Protein AF-A0A7J3DPR0-F1 (afdb_monomer)

Foldseek 3Di:
DDDPCRVVVPPPDPPDPVVCLDDPVLLVVLQVVVVVVDDLVNSCVVSVHDSLVSCVSHPPVSVVVVVVVCVVVVVPPPVVVVVVVVVVVVVVVCVVVVPDDPDD

Structure (mmCIF, N/CA/C/O backbone):
data_AF-A0A7J3DPR0-F1
#
_entry.id   AF-A0A7J3DPR0-F1
#
loop_
_atom_site.group_PDB
_atom_site.id
_atom_site.type_symbol
_atom_site.label_atom_id
_atom_site.label_alt_id
_atom_site.label_comp_id
_atom_site.label_asym_id
_atom_site.label_entity_id
_atom_site.label_seq_id
_atom_site.pdbx_PDB_ins_code
_atom_site.Cartn_x
_atom_site.Cartn_y
_atom_site.Cartn_z
_atom_site.occupancy
_atom_site.B_iso_or_equiv
_atom_site.auth_seq_id
_atom_site.auth_comp_id
_atom_site.auth_asym_id
_atom_site.auth_atom_id
_atom_site.pdbx_PDB_model_num
ATOM 1 N N . MET A 1 1 ? 6.228 7.049 -25.932 1.00 49.44 1 MET A N 1
ATOM 2 C CA . MET A 1 1 ? 5.394 6.285 -26.879 1.00 49.44 1 MET A CA 1
ATOM 3 C C . MET A 1 1 ? 4.207 5.753 -26.086 1.00 49.44 1 MET A C 1
ATOM 5 O O . MET A 1 1 ? 4.449 4.939 -25.197 1.00 49.44 1 MET A O 1
ATOM 9 N N . PRO A 1 2 ? 3.003 6.323 -26.269 1.00 34.31 2 PRO A N 1
ATOM 10 C CA . PRO A 1 2 ? 1.838 6.002 -25.444 1.00 34.31 2 PRO A CA 1
ATOM 11 C C . PRO A 1 2 ? 1.413 4.543 -25.650 1.00 34.31 2 PRO A C 1
ATOM 13 O O . PRO A 1 2 ? 1.589 3.985 -26.734 1.00 34.31 2 PRO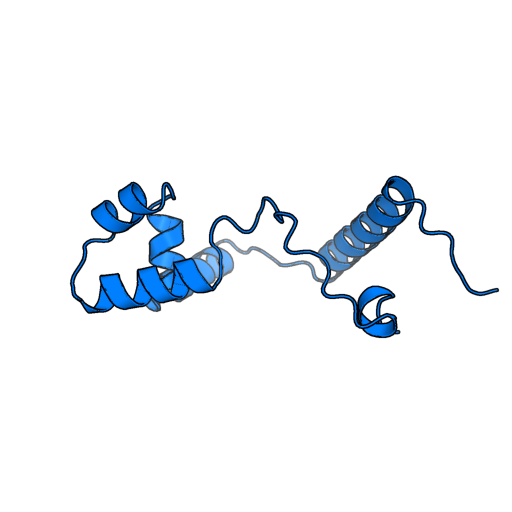 A O 1
ATOM 16 N N . TYR A 1 3 ? 0.917 3.897 -24.598 1.00 42.44 3 TYR A N 1
ATOM 17 C CA . TYR A 1 3 ? 0.508 2.492 -24.648 1.00 42.44 3 TYR A CA 1
ATOM 18 C C . TYR A 1 3 ? -0.774 2.314 -25.472 1.00 42.44 3 TYR A C 1
ATOM 20 O O . TYR A 1 3 ? -1.595 3.219 -25.547 1.00 42.44 3 TYR A O 1
ATOM 28 N N . TRP A 1 4 ? -1.005 1.133 -26.053 1.00 43.84 4 TRP A N 1
ATOM 29 C CA . TRP A 1 4 ? -2.178 0.885 -26.910 1.00 43.84 4 TRP A CA 1
ATOM 30 C C . TRP A 1 4 ? -3.522 1.147 -26.204 1.00 43.84 4 TRP A C 1
ATOM 32 O O . TRP A 1 4 ? -4.464 1.589 -26.848 1.00 43.84 4 TRP A O 1
ATOM 42 N N . PHE A 1 5 ? -3.601 0.963 -24.879 1.00 43.84 5 PHE A N 1
ATOM 43 C CA . PHE A 1 5 ? -4.779 1.325 -24.083 1.00 43.84 5 PHE A CA 1
ATOM 44 C C . PHE A 1 5 ? -4.905 2.838 -23.836 1.00 43.84 5 PHE A C 1
ATOM 46 O O . PHE A 1 5 ? -6.017 3.345 -23.712 1.00 43.84 5 PHE A O 1
ATOM 53 N N . GLU A 1 6 ? -3.782 3.566 -23.806 1.00 42.22 6 GLU A N 1
ATOM 54 C CA . GLU A 1 6 ? -3.753 5.036 -23.783 1.00 42.22 6 GLU A CA 1
ATOM 55 C C . GLU A 1 6 ? -4.163 5.599 -25.154 1.00 42.22 6 GLU A C 1
ATOM 57 O O . GLU A 1 6 ? -4.908 6.573 -25.212 1.00 42.22 6 GLU A O 1
ATOM 62 N N . ILE A 1 7 ? -3.751 4.945 -26.251 1.00 58.81 7 ILE A N 1
ATOM 63 C CA . ILE A 1 7 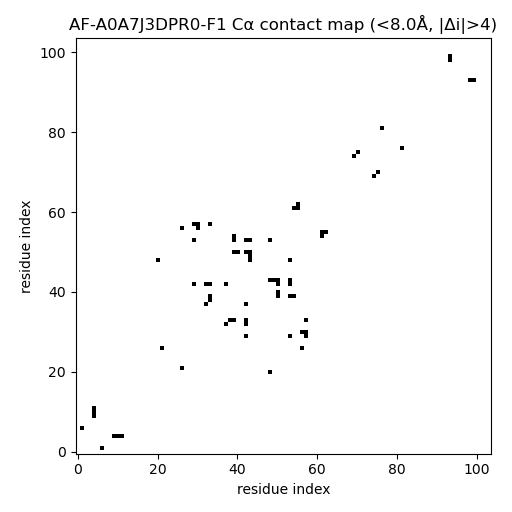? -4.123 5.289 -27.635 1.00 58.81 7 ILE A CA 1
ATOM 64 C C . ILE A 1 7 ? -5.605 4.974 -27.900 1.00 58.81 7 ILE A C 1
ATOM 66 O O . ILE A 1 7 ? -6.315 5.789 -28.480 1.00 58.81 7 ILE A O 1
ATOM 70 N N . ALA A 1 8 ? -6.100 3.828 -27.428 1.00 47.97 8 ALA A N 1
ATOM 71 C CA . ALA A 1 8 ? -7.480 3.384 -27.630 1.00 47.97 8 ALA A CA 1
ATOM 72 C C . ALA A 1 8 ? -8.487 3.983 -26.624 1.00 47.97 8 ALA A C 1
ATOM 74 O O . ALA A 1 8 ? -9.671 3.663 -26.691 1.00 47.97 8 ALA A O 1
ATOM 75 N N . LYS A 1 9 ? -8.036 4.812 -25.662 1.00 48.53 9 LYS A N 1
ATOM 76 C CA . LYS A 1 9 ? -8.829 5.331 -24.521 1.00 48.53 9 LYS A CA 1
ATOM 77 C C . LYS A 1 9 ? -9.630 4.249 -23.778 1.00 48.53 9 LYS A C 1
ATOM 79 O O . LYS A 1 9 ? -10.636 4.534 -23.124 1.00 48.53 9 LYS A O 1
ATOM 84 N N . LEU A 1 10 ? -9.183 3.000 -23.859 1.00 46.19 10 LEU A N 1
ATOM 85 C CA . LEU A 1 10 ? -9.824 1.880 -23.198 1.00 46.19 10 LEU A CA 1
ATOM 86 C C . LEU A 1 10 ? -9.377 1.881 -21.743 1.00 46.19 10 LEU A C 1
ATOM 88 O O . LEU A 1 10 ? -8.186 1.841 -21.430 1.00 46.19 10 LEU A O 1
ATOM 92 N N . ARG A 1 11 ? -10.346 1.907 -20.829 1.00 45.81 11 ARG A N 1
ATOM 93 C CA . ARG A 1 11 ? -10.087 1.637 -19.418 1.00 45.81 11 ARG A CA 1
ATOM 94 C C . ARG A 1 11 ? -9.653 0.175 -19.358 1.00 45.81 11 ARG A C 1
ATOM 96 O O . ARG A 1 11 ? -10.510 -0.700 -19.446 1.00 45.81 11 ARG A O 1
ATOM 103 N N . VAL A 1 12 ? -8.343 -0.089 -19.285 1.00 46.88 12 VAL A N 1
ATOM 104 C CA . VAL A 1 12 ? -7.824 -1.447 -19.052 1.00 46.88 12 VAL A CA 1
ATOM 105 C C . VAL A 1 12 ? -8.641 -2.007 -17.898 1.00 46.88 12 VAL A C 1
ATOM 107 O O . VAL A 1 12 ? -8.747 -1.354 -16.853 1.00 46.88 12 VAL A O 1
ATOM 110 N N . GLY A 1 13 ? -9.356 -3.097 -18.167 1.00 40.97 13 GLY A N 1
ATOM 111 C CA . GLY A 1 13 ? -10.469 -3.536 -17.342 1.00 40.97 13 GLY A CA 1
ATOM 112 C C . GLY A 1 13 ? -10.088 -3.614 -15.867 1.00 40.97 13 GLY A C 1
ATOM 113 O O . GLY A 1 13 ? -8.945 -3.899 -15.510 1.00 40.97 13 GLY A O 1
ATOM 114 N N . LYS A 1 14 ? -11.083 -3.424 -14.994 1.00 43.91 14 LYS A N 1
ATOM 115 C CA . LYS A 1 14 ? -11.055 -3.779 -13.559 1.00 43.91 14 LYS A CA 1
ATOM 116 C C . LYS A 1 14 ? -10.845 -5.292 -13.336 1.00 43.91 14 LYS A C 1
ATOM 118 O O . LYS A 1 14 ? -11.344 -5.863 -12.368 1.00 43.91 14 LYS A O 1
ATOM 123 N N . GLU A 1 15 ? -10.161 -5.977 -14.236 1.00 41.50 15 GLU A N 1
ATOM 124 C CA . GLU A 1 15 ? -9.978 -7.412 -14.230 1.00 41.50 15 GLU A CA 1
ATOM 125 C C . GLU A 1 15 ? -8.795 -7.723 -13.320 1.00 41.50 15 GLU A C 1
ATOM 127 O O . GLU A 1 15 ? -7.658 -7.888 -13.743 1.00 41.50 15 GLU A O 1
ATOM 132 N N . ARG A 1 16 ? -9.106 -7.630 -12.018 1.00 45.88 16 ARG A N 1
ATOM 133 C CA . ARG A 1 16 ? -8.330 -8.057 -10.849 1.00 45.88 16 ARG A CA 1
ATOM 134 C C . ARG A 1 16 ? -6.845 -8.219 -11.149 1.00 45.88 16 ARG A C 1
ATOM 136 O O . ARG A 1 16 ? -6.353 -9.340 -11.281 1.00 45.88 16 ARG A O 1
ATOM 143 N N . ASP A 1 17 ? -6.110 -7.109 -11.122 1.00 50.28 17 ASP A N 1
ATOM 144 C CA . ASP A 1 17 ? -4.718 -7.217 -10.711 1.00 50.28 17 ASP A CA 1
ATOM 145 C C . ASP A 1 17 ? -4.740 -7.936 -9.354 1.00 50.28 17 ASP A C 1
ATOM 147 O O . ASP A 1 17 ? -5.186 -7.370 -8.356 1.00 50.28 17 ASP A O 1
ATOM 151 N N . LYS A 1 18 ? -4.345 -9.218 -9.324 1.00 48.88 18 LYS A N 1
ATOM 152 C CA . LYS A 1 18 ? -4.363 -10.054 -8.111 1.00 48.88 18 LYS A CA 1
ATOM 153 C C . LYS A 1 18 ? -3.515 -9.433 -6.993 1.00 48.88 18 LYS A C 1
ATOM 155 O O . LYS A 1 18 ? -3.648 -9.824 -5.838 1.00 48.88 18 LYS A O 1
ATOM 160 N N . ARG A 1 19 ? -2.658 -8.458 -7.324 1.00 50.31 19 ARG A N 1
ATOM 161 C CA . ARG A 1 19 ? -1.864 -7.664 -6.380 1.00 50.31 19 ARG A CA 1
ATOM 162 C C . ARG A 1 19 ? -2.683 -6.555 -5.708 1.00 50.31 19 ARG A C 1
ATOM 164 O O . ARG A 1 19 ? -2.341 -6.135 -4.605 1.00 50.31 19 ARG A O 1
ATOM 171 N N . ARG A 1 20 ? -3.769 -6.082 -6.329 1.00 62.00 20 ARG A N 1
ATOM 172 C CA . ARG A 1 20 ? -4.693 -5.080 -5.775 1.00 62.00 20 ARG A CA 1
ATOM 173 C C . ARG A 1 20 ? -5.789 -5.776 -4.967 1.00 62.00 20 ARG A C 1
ATOM 175 O O . ARG A 1 20 ? -6.874 -6.078 -5.454 1.00 62.00 20 ARG A O 1
ATOM 182 N N . VAL A 1 21 ? -5.476 -6.021 -3.697 1.00 73.75 21 VAL A N 1
ATOM 183 C CA . VAL A 1 21 ? -6.372 -6.694 -2.739 1.00 73.75 21 VAL A CA 1
ATOM 184 C C . VAL A 1 21 ? -7.602 -5.838 -2.390 1.00 73.75 21 VAL A C 1
ATOM 186 O O . VAL A 1 21 ? -8.661 -6.376 -2.077 1.00 73.75 21 VAL A O 1
ATOM 189 N N . LEU A 1 22 ? -7.483 -4.508 -2.460 1.00 81.94 22 LEU A N 1
ATOM 190 C CA . LEU A 1 22 ? -8.557 -3.562 -2.155 1.00 81.94 22 LEU A CA 1
ATOM 191 C C . LEU A 1 22 ? -8.847 -2.661 -3.358 1.00 81.94 22 LEU A C 1
ATOM 193 O O . LEU A 1 22 ? -7.931 -2.156 -4.010 1.00 81.94 22 LEU A O 1
ATOM 197 N N . THR A 1 23 ? -10.133 -2.439 -3.621 1.00 84.50 23 THR A N 1
ATOM 198 C CA . THR A 1 23 ? -10.610 -1.421 -4.568 1.00 84.50 23 THR A CA 1
ATOM 199 C C . THR A 1 23 ? -10.543 -0.025 -3.950 1.00 84.50 23 THR A C 1
ATOM 201 O O . THR A 1 23 ? -10.606 0.119 -2.730 1.00 84.50 23 THR A O 1
ATOM 204 N N . ASP A 1 24 ? -10.479 1.013 -4.784 1.00 82.00 24 ASP A N 1
ATOM 205 C CA . ASP A 1 24 ? -10.390 2.402 -4.309 1.00 82.00 24 ASP A CA 1
ATOM 206 C C . ASP A 1 24 ? -11.597 2.782 -3.420 1.00 82.00 24 ASP A C 1
ATOM 208 O O . ASP A 1 24 ? -11.418 3.319 -2.330 1.00 82.00 24 ASP A O 1
ATOM 212 N N . ALA A 1 25 ? -12.810 2.344 -3.782 1.00 85.50 25 ALA A N 1
ATOM 213 C CA . ALA A 1 25 ? -14.013 2.532 -2.961 1.00 85.50 25 ALA A CA 1
ATOM 214 C C . ALA A 1 25 ? -13.944 1.805 -1.599 1.00 85.50 25 ALA A C 1
ATOM 216 O O . ALA A 1 25 ? -14.446 2.296 -0.587 1.00 85.50 25 ALA A O 1
ATOM 217 N N . GLN A 1 26 ? -13.314 0.625 -1.539 1.00 87.06 26 GLN A N 1
ATOM 218 C CA . GLN A 1 26 ? -13.089 -0.066 -0.263 1.00 87.06 26 GLN A CA 1
ATOM 219 C C . GLN A 1 26 ? -12.066 0.674 0.596 1.00 87.06 26 GLN A C 1
ATOM 221 O O . GLN A 1 26 ? -12.240 0.733 1.810 1.00 87.06 26 GLN A O 1
ATOM 226 N N . ILE A 1 27 ? -11.026 1.247 -0.014 1.00 89.94 27 ILE A N 1
ATOM 227 C CA . ILE A 1 27 ? -10.016 2.042 0.691 1.00 89.94 27 ILE A CA 1
ATOM 228 C C . ILE A 1 27 ? -10.665 3.277 1.318 1.00 89.94 27 ILE A C 1
ATOM 230 O O . ILE A 1 27 ? -10.479 3.506 2.512 1.00 89.94 27 ILE A O 1
ATOM 234 N N . GLU A 1 28 ? -11.478 4.020 0.567 1.00 91.25 28 GLU A N 1
ATOM 235 C CA . GLU A 1 28 ? -12.229 5.168 1.093 1.00 91.25 28 GLU A CA 1
ATOM 236 C C . GLU A 1 28 ? -13.111 4.767 2.279 1.00 91.25 28 GLU A C 1
ATOM 238 O O . GLU A 1 28 ? -13.064 5.392 3.340 1.00 91.25 28 GLU A O 1
ATOM 243 N N . LYS A 1 29 ? -13.842 3.652 2.152 1.00 92.81 29 LYS A N 1
ATOM 244 C CA . LYS A 1 29 ? -14.679 3.126 3.237 1.00 92.81 29 LYS A CA 1
ATOM 245 C C . LYS A 1 29 ? -13.862 2.715 4.466 1.00 92.81 29 LYS A C 1
ATOM 247 O O . LYS A 1 29 ? -14.294 2.946 5.594 1.00 92.81 29 LYS A O 1
ATOM 252 N N . ILE A 1 30 ? -12.687 2.116 4.274 1.00 92.69 30 ILE A N 1
ATOM 253 C CA . ILE A 1 30 ? -11.761 1.750 5.355 1.00 92.69 30 ILE A CA 1
ATOM 254 C C . ILE A 1 30 ? -11.255 3.001 6.080 1.00 92.69 30 ILE A C 1
ATOM 256 O O . ILE A 1 30 ? -11.239 3.010 7.310 1.00 92.69 30 ILE A O 1
ATOM 260 N N . ILE A 1 31 ? -10.864 4.045 5.341 1.00 92.44 31 ILE A N 1
ATOM 261 C CA . ILE A 1 31 ? -10.390 5.318 5.903 1.00 92.44 31 ILE A CA 1
ATOM 262 C C . ILE A 1 31 ? -11.509 5.978 6.710 1.00 92.44 31 ILE A C 1
ATOM 264 O O . ILE A 1 31 ? -11.294 6.339 7.865 1.00 92.44 31 ILE A O 1
ATOM 268 N N . PHE A 1 32 ? -12.715 6.058 6.144 1.00 94.12 32 PHE A N 1
ATOM 269 C CA . PHE A 1 32 ? -13.879 6.616 6.827 1.00 94.12 32 PHE A CA 1
ATOM 270 C C . PHE A 1 32 ? -14.168 5.889 8.148 1.00 94.12 32 PHE A C 1
ATOM 272 O O . PHE A 1 32 ? -14.159 6.507 9.209 1.00 94.12 32 PHE A O 1
ATOM 279 N N . LEU A 1 33 ? -14.324 4.559 8.112 1.00 93.31 33 LEU A N 1
ATOM 280 C CA . LEU A 1 33 ? -14.604 3.762 9.311 1.00 93.31 33 LEU A CA 1
ATOM 281 C C . LEU A 1 33 ? -13.482 3.862 10.348 1.00 93.31 33 LEU A C 1
ATOM 283 O O . LEU A 1 33 ? -13.736 3.834 11.553 1.00 93.31 33 LEU A O 1
ATOM 287 N N . ARG A 1 34 ? -12.230 3.971 9.896 1.00 92.88 34 ARG A N 1
ATOM 288 C CA . ARG A 1 34 ? -11.095 4.157 10.793 1.00 92.88 34 ARG A CA 1
ATOM 289 C C . ARG A 1 34 ? -11.165 5.502 11.512 1.00 92.88 34 ARG A C 1
ATOM 291 O O . ARG A 1 34 ? -10.930 5.528 12.718 1.00 92.88 34 ARG A O 1
ATOM 298 N N . ASN A 1 35 ? -11.508 6.571 10.796 1.00 91.88 35 ASN A N 1
ATOM 299 C CA . ASN A 1 35 ? -11.685 7.907 11.365 1.00 91.88 35 ASN A CA 1
ATOM 300 C C . ASN A 1 35 ? -12.874 7.956 12.336 1.00 91.88 35 ASN A C 1
ATOM 302 O O . ASN A 1 35 ? -12.793 8.627 13.356 1.00 91.88 35 ASN A O 1
ATOM 306 N N . SER A 1 36 ? -13.920 7.159 12.097 1.00 92.44 36 SER A N 1
ATOM 307 C CA . SER A 1 36 ? -15.030 6.947 13.041 1.00 92.44 36 SER A CA 1
ATOM 308 C C . SER A 1 36 ? -14.670 6.076 14.259 1.00 92.44 36 SER A C 1
ATOM 310 O O . SER A 1 36 ? -15.551 5.706 15.030 1.00 92.44 36 SER A O 1
ATOM 312 N N . GLY A 1 37 ? -13.400 5.694 14.436 1.00 93.38 37 GLY A N 1
ATOM 313 C CA . GLY A 1 37 ? -12.921 4.962 15.614 1.00 93.38 37 GLY A CA 1
ATOM 314 C C . GLY A 1 37 ? -12.938 3.435 15.494 1.00 93.38 37 GLY A C 1
ATOM 315 O O . GLY A 1 37 ? -12.597 2.737 16.452 1.00 93.38 37 GLY A O 1
ATOM 316 N N . VAL A 1 38 ? -13.271 2.864 14.330 1.00 94.19 38 VAL A N 1
ATOM 317 C CA . VAL A 1 38 ? -13.255 1.403 14.161 1.00 94.19 38 VAL A CA 1
ATOM 318 C C . VAL A 1 38 ? -11.820 0.864 14.251 1.00 94.19 38 VAL A C 1
ATOM 320 O O . VAL A 1 38 ? -10.863 1.381 13.659 1.00 94.19 38 VAL A O 1
ATOM 323 N N . SER A 1 39 ? -11.645 -0.219 15.012 1.00 95.50 39 SER A N 1
ATOM 324 C CA . SER A 1 39 ? -10.334 -0.839 15.205 1.00 95.50 39 SER A CA 1
ATOM 325 C C . SER A 1 39 ? -9.824 -1.528 13.933 1.00 95.50 39 SER A C 1
ATOM 327 O O . SER A 1 39 ? -10.576 -2.159 13.189 1.00 95.50 39 SER A O 1
ATOM 329 N N . ILE A 1 40 ? -8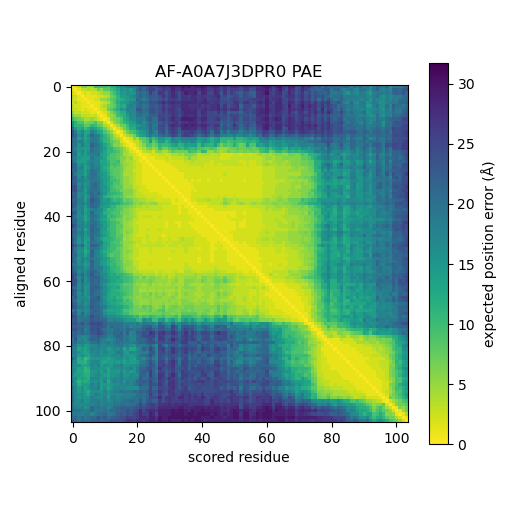.505 -1.487 13.718 1.00 93.62 40 ILE A N 1
ATOM 330 C CA . ILE A 1 40 ? -7.838 -2.132 12.570 1.00 93.62 40 ILE A CA 1
ATOM 331 C C . ILE A 1 40 ? -8.161 -3.632 12.499 1.00 93.62 40 ILE A C 1
ATOM 333 O O . ILE A 1 40 ? -8.330 -4.180 11.414 1.00 93.62 40 ILE A O 1
ATOM 337 N N . ARG A 1 41 ? -8.283 -4.306 13.652 1.00 95.25 41 ARG A N 1
ATOM 338 C CA . ARG A 1 41 ? -8.637 -5.733 13.718 1.00 95.25 41 ARG A CA 1
ATOM 339 C C . ARG A 1 41 ? -10.042 -5.993 13.171 1.00 95.25 41 ARG A C 1
ATOM 341 O O . ARG A 1 41 ? -10.233 -6.964 12.443 1.00 95.25 41 ARG A O 1
ATOM 348 N N . LYS A 1 42 ? -11.005 -5.127 13.500 1.00 95.00 42 LYS A N 1
ATOM 349 C CA . LYS A 1 42 ? -12.385 -5.234 13.012 1.00 95.00 42 LYS A CA 1
ATOM 350 C C . LYS A 1 42 ? -12.458 -4.945 11.510 1.00 95.00 42 LYS A C 1
ATOM 352 O O . LYS A 1 42 ? -13.100 -5.705 10.792 1.00 95.00 42 LYS A O 1
ATOM 357 N N . LEU A 1 43 ? -11.721 -3.940 11.027 1.00 93.88 43 LEU A N 1
ATOM 358 C CA . LEU A 1 43 ? -11.607 -3.631 9.594 1.00 93.88 43 LEU A CA 1
ATOM 359 C C . LEU A 1 43 ? -10.996 -4.795 8.800 1.00 93.88 43 LEU A C 1
ATOM 361 O O . LEU A 1 43 ? -11.570 -5.226 7.807 1.00 93.88 43 LEU A O 1
ATOM 365 N N . ALA A 1 44 ? -9.891 -5.371 9.276 1.00 94.31 44 ALA A N 1
ATOM 366 C CA . ALA A 1 44 ? -9.250 -6.526 8.645 1.00 94.31 44 ALA A CA 1
ATOM 367 C C . ALA A 1 44 ? -10.216 -7.715 8.479 1.00 94.31 44 ALA A C 1
ATOM 369 O O . ALA A 1 44 ? -10.309 -8.294 7.398 1.00 94.31 44 ALA A O 1
ATOM 370 N N . LYS A 1 45 ? -11.002 -8.032 9.522 1.00 94.75 45 LYS A N 1
ATOM 371 C CA . LYS A 1 45 ? -12.018 -9.098 9.469 1.00 94.75 45 LYS A CA 1
ATOM 372 C C . LYS A 1 45 ? -13.152 -8.768 8.492 1.00 94.75 45 LYS A C 1
ATOM 374 O O . LYS A 1 45 ? -13.581 -9.645 7.751 1.00 94.75 45 LYS A O 1
ATOM 379 N N . MET A 1 46 ? -13.615 -7.518 8.480 1.00 92.44 46 MET A N 1
ATOM 380 C CA . MET A 1 46 ? -14.717 -7.063 7.623 1.00 92.44 46 MET A CA 1
ATOM 381 C C . MET A 1 46 ? -14.358 -7.116 6.135 1.00 92.44 46 MET A C 1
ATOM 383 O O . MET A 1 46 ? -15.170 -7.551 5.325 1.00 92.44 46 MET A O 1
ATOM 387 N N . PHE A 1 47 ? -13.138 -6.710 5.782 1.00 90.75 47 PHE A N 1
ATOM 388 C CA . PHE A 1 47 ? -12.675 -6.666 4.393 1.00 90.75 47 PHE A CA 1
ATOM 389 C C . PHE A 1 47 ? -11.901 -7.922 3.963 1.00 90.75 47 PHE A C 1
ATOM 391 O O . PHE A 1 47 ? -11.495 -8.003 2.810 1.00 90.75 47 PHE A O 1
ATOM 398 N N . LYS A 1 48 ? -11.727 -8.909 4.857 1.00 91.06 48 LYS A N 1
ATOM 399 C CA . LYS A 1 48 ? -10.958 -10.148 4.628 1.00 91.06 48 LYS A CA 1
ATOM 400 C C . LYS A 1 48 ? -9.533 -9.880 4.123 1.00 91.06 48 LYS A C 1
ATOM 402 O O . LYS A 1 48 ? -9.061 -10.520 3.188 1.00 91.06 48 LYS A O 1
ATOM 407 N N . VAL A 1 49 ? -8.850 -8.928 4.755 1.00 90.50 49 VAL A N 1
ATOM 408 C CA . VAL A 1 49 ? -7.470 -8.547 4.420 1.00 90.50 49 VAL A CA 1
ATOM 409 C C . VAL A 1 49 ? -6.583 -8.534 5.653 1.00 90.50 49 VAL A C 1
ATOM 411 O O . VAL A 1 49 ? -7.058 -8.376 6.779 1.00 90.50 49 VAL A O 1
ATOM 414 N N . ASP A 1 50 ? -5.275 -8.631 5.442 1.00 91.12 50 ASP A N 1
ATOM 415 C CA . ASP A 1 50 ? -4.310 -8.515 6.526 1.00 91.12 50 ASP A CA 1
ATOM 416 C C . ASP A 1 50 ? -4.338 -7.142 7.201 1.00 91.12 50 ASP A C 1
ATOM 418 O O . ASP A 1 50 ? -4.531 -6.087 6.589 1.00 91.12 50 ASP A O 1
ATOM 422 N N . ARG A 1 51 ? -4.046 -7.142 8.505 1.00 91.81 51 ARG A N 1
ATOM 423 C CA . ARG A 1 51 ? -3.963 -5.919 9.321 1.00 91.81 51 ARG A CA 1
ATOM 424 C C . ARG A 1 51 ? -2.935 -4.925 8.778 1.00 91.81 51 ARG A C 1
ATOM 426 O O . ARG A 1 51 ? -3.125 -3.720 8.923 1.00 91.81 51 ARG A O 1
ATOM 433 N N . ASN A 1 52 ? -1.855 -5.417 8.170 1.00 90.75 52 ASN A N 1
ATOM 434 C CA . ASN A 1 52 ? -0.826 -4.570 7.570 1.00 90.75 52 ASN A CA 1
ATOM 435 C C . ASN A 1 52 ? -1.332 -3.866 6.309 1.00 90.75 52 ASN A C 1
ATOM 437 O O . ASN A 1 52 ? -1.003 -2.701 6.116 1.00 90.75 52 ASN A O 1
ATOM 441 N N . THR A 1 53 ? -2.186 -4.519 5.517 1.00 89.12 53 THR A N 1
ATOM 442 C CA . THR A 1 53 ? -2.856 -3.904 4.364 1.00 89.12 53 THR A CA 1
ATOM 443 C C . THR A 1 53 ? -3.708 -2.723 4.815 1.00 89.12 53 THR A C 1
ATOM 445 O O . THR A 1 53 ? -3.596 -1.638 4.259 1.00 89.12 53 THR A O 1
ATOM 448 N N . ILE A 1 54 ? -4.482 -2.876 5.896 1.00 92.00 54 ILE A N 1
ATOM 449 C CA . ILE A 1 54 ? -5.248 -1.760 6.477 1.00 92.00 54 ILE A CA 1
ATOM 450 C C . ILE A 1 54 ? -4.315 -0.639 6.959 1.00 92.00 54 ILE A C 1
ATOM 452 O O . ILE A 1 54 ? -4.498 0.513 6.571 1.00 92.00 54 ILE A O 1
ATOM 456 N N . LYS A 1 55 ? -3.278 -0.966 7.750 1.00 90.88 55 LYS A N 1
ATOM 457 C CA . LYS A 1 55 ?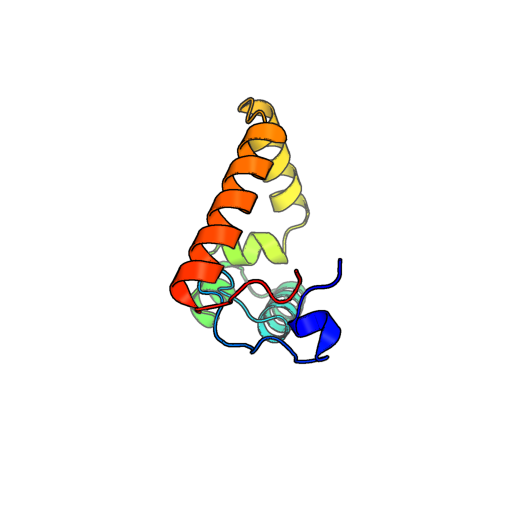 -2.294 0.021 8.242 1.00 90.88 55 LYS A CA 1
ATOM 458 C C . LYS A 1 55 ? -1.640 0.801 7.107 1.00 90.88 55 LYS A C 1
ATOM 460 O O . LYS A 1 55 ? -1.431 1.998 7.250 1.00 90.88 55 LYS A O 1
ATOM 465 N N . TRP A 1 56 ? -1.355 0.144 5.986 1.00 88.56 56 TRP A N 1
ATOM 466 C CA . TRP A 1 56 ? -0.779 0.786 4.811 1.00 88.56 56 TRP A CA 1
ATOM 467 C C . TRP A 1 56 ? -1.644 1.930 4.280 1.00 88.56 56 TRP A C 1
ATOM 469 O O . TRP A 1 56 ? -1.107 2.923 3.800 1.00 88.56 56 TRP A O 1
ATOM 479 N N . HIS A 1 57 ? -2.968 1.821 4.376 1.00 88.62 57 HIS A N 1
ATOM 480 C CA . HIS A 1 57 ? -3.886 2.855 3.900 1.00 88.62 57 HIS A CA 1
ATOM 481 C C . HIS A 1 57 ? -4.284 3.864 4.980 1.00 88.62 57 HIS A C 1
ATOM 483 O O . HIS A 1 57 ? -4.592 5.001 4.641 1.00 88.62 57 HIS A O 1
ATOM 489 N N . THR A 1 58 ? -4.259 3.484 6.261 1.00 88.50 58 THR A N 1
ATOM 490 C CA . THR A 1 58 ? -4.783 4.330 7.345 1.00 88.50 58 THR A CA 1
ATOM 491 C C . THR A 1 58 ? -3.728 4.975 8.244 1.00 88.50 58 THR A C 1
ATOM 493 O O . THR A 1 58 ? -4.045 5.924 8.949 1.00 88.50 58 THR A O 1
ATOM 496 N N . ASP A 1 59 ? -2.507 4.438 8.310 1.00 87.44 59 ASP A N 1
ATOM 497 C CA . ASP A 1 59 ? -1.443 4.924 9.201 1.00 87.44 59 ASP A CA 1
ATOM 498 C C . ASP A 1 59 ? -0.290 5.525 8.380 1.00 87.44 59 ASP A C 1
ATOM 500 O O . ASP A 1 59 ? 0.519 4.813 7.778 1.00 87.44 59 ASP A O 1
ATOM 504 N N . ALA A 1 60 ? -0.192 6.857 8.383 1.00 79.06 60 ALA A N 1
ATOM 505 C CA . ALA A 1 60 ? 0.867 7.589 7.686 1.00 79.06 60 ALA A CA 1
ATOM 506 C C . ALA A 1 60 ? 2.276 7.228 8.202 1.00 79.06 60 ALA A C 1
ATOM 508 O O . ALA A 1 60 ? 3.229 7.124 7.424 1.00 79.06 60 ALA A O 1
ATOM 509 N N . ASN A 1 61 ? 2.411 6.952 9.503 1.00 86.44 61 ASN A N 1
ATOM 510 C CA . ASN A 1 61 ? 3.687 6.593 10.121 1.00 86.44 61 ASN A CA 1
ATOM 511 C C . ASN A 1 61 ? 4.101 5.151 9.809 1.00 86.44 61 ASN A C 1
ATOM 513 O O . ASN A 1 61 ? 5.287 4.816 9.880 1.00 86.44 61 ASN A O 1
ATOM 517 N N . PHE A 1 62 ? 3.153 4.275 9.466 1.00 85.81 62 PHE A N 1
ATOM 518 C CA . PHE A 1 62 ? 3.464 2.908 9.055 1.00 85.81 62 PHE A CA 1
ATOM 519 C C . PHE A 1 62 ? 4.277 2.888 7.757 1.00 85.81 62 PHE A C 1
ATOM 521 O O . PHE A 1 62 ? 5.329 2.247 7.719 1.00 85.81 62 PHE A O 1
ATOM 528 N N . LYS A 1 63 ? 3.856 3.651 6.734 1.00 79.94 63 LYS A N 1
ATOM 529 C CA . LYS A 1 63 ? 4.607 3.771 5.470 1.00 79.94 63 LYS A CA 1
ATOM 530 C C . LYS A 1 63 ? 6.012 4.315 5.701 1.00 79.94 63 LYS A C 1
ATOM 532 O O . LYS A 1 63 ? 6.974 3.736 5.207 1.00 79.94 63 LYS A O 1
ATOM 537 N N . ARG A 1 64 ? 6.141 5.391 6.487 1.00 83.94 64 ARG A N 1
ATOM 538 C CA . ARG A 1 64 ? 7.443 6.004 6.788 1.00 83.94 64 ARG A CA 1
ATOM 539 C C . ARG A 1 64 ? 8.413 4.997 7.413 1.00 83.94 64 ARG A C 1
ATOM 541 O O . ARG A 1 64 ? 9.488 4.776 6.867 1.00 83.94 64 ARG A O 1
ATOM 548 N N . ARG A 1 65 ? 7.997 4.314 8.488 1.00 86.62 65 ARG A N 1
ATOM 549 C CA . ARG A 1 65 ? 8.812 3.286 9.166 1.00 86.62 65 ARG A CA 1
ATOM 550 C C . ARG A 1 65 ? 9.175 2.121 8.248 1.00 86.62 65 ARG A C 1
ATOM 552 O O . ARG A 1 65 ? 10.286 1.603 8.325 1.00 86.62 65 ARG A O 1
ATOM 559 N N . TYR A 1 66 ? 8.250 1.704 7.383 1.00 83.31 66 TYR A N 1
ATOM 560 C CA . TYR A 1 66 ? 8.519 0.665 6.394 1.00 83.31 66 TYR A CA 1
ATOM 561 C C . TYR A 1 66 ? 9.635 1.091 5.433 1.00 83.31 66 TYR A C 1
ATOM 563 O O . TYR A 1 66 ? 10.614 0.363 5.279 1.00 83.31 66 TYR A O 1
ATOM 571 N N . TYR A 1 67 ? 9.540 2.285 4.844 1.00 79.81 67 TYR A N 1
ATOM 572 C CA . TYR A 1 67 ? 10.563 2.785 3.924 1.00 79.81 67 TYR A CA 1
ATOM 573 C C . TYR A 1 67 ? 11.905 3.052 4.613 1.00 79.81 67 TYR A C 1
ATOM 575 O O . TYR A 1 67 ? 12.946 2.722 4.051 1.00 79.81 67 TYR A O 1
ATOM 583 N N . GLU A 1 68 ? 11.904 3.566 5.845 1.00 84.75 68 GLU A N 1
ATOM 584 C CA . GLU A 1 68 ? 13.121 3.702 6.657 1.00 84.75 68 GLU A CA 1
ATOM 585 C C . GLU A 1 68 ? 13.790 2.345 6.903 1.00 84.75 68 GLU A C 1
ATOM 587 O O . GLU A 1 68 ? 15.005 2.222 6.749 1.00 84.75 68 GLU A O 1
ATOM 592 N N . LYS A 1 69 ? 13.012 1.307 7.237 1.00 82.50 69 LYS A N 1
ATOM 593 C CA . LYS A 1 69 ? 13.525 -0.057 7.419 1.00 82.50 69 LYS A CA 1
ATOM 594 C C . LYS A 1 69 ? 14.118 -0.611 6.122 1.00 82.50 69 LYS A C 1
ATOM 596 O O . LYS A 1 69 ? 15.224 -1.140 6.152 1.00 82.50 69 LYS A O 1
ATOM 601 N N . VAL A 1 70 ? 13.420 -0.470 4.994 1.00 78.69 70 VAL A N 1
ATOM 602 C CA . VAL A 1 70 ? 13.915 -0.914 3.677 1.00 78.69 70 VAL A CA 1
ATOM 603 C C . VAL A 1 70 ? 15.214 -0.188 3.309 1.00 78.69 70 VAL A C 1
ATOM 605 O O . VAL A 1 70 ? 16.161 -0.823 2.848 1.00 78.69 70 VAL A O 1
ATOM 608 N N . ARG A 1 71 ? 15.299 1.121 3.585 1.00 75.50 71 ARG A N 1
ATOM 609 C CA . ARG A 1 71 ? 16.514 1.923 3.380 1.00 75.50 71 ARG A CA 1
ATOM 610 C C . ARG A 1 71 ? 17.673 1.447 4.265 1.00 75.50 71 ARG A C 1
ATOM 612 O O . ARG A 1 71 ? 18.785 1.313 3.768 1.00 75.50 71 ARG A O 1
ATOM 619 N N . LYS A 1 72 ? 17.417 1.157 5.548 1.00 78.00 72 LYS A N 1
ATOM 620 C CA . LYS A 1 72 ? 18.418 0.627 6.498 1.00 78.00 72 LYS A CA 1
ATOM 621 C C . LYS A 1 72 ? 18.917 -0.768 6.131 1.00 78.00 72 LYS A C 1
ATOM 623 O O . LYS A 1 72 ? 20.089 -1.055 6.323 1.00 78.00 72 LYS A O 1
ATOM 628 N N . LEU A 1 73 ? 18.056 -1.610 5.564 1.00 73.62 73 LEU A N 1
ATOM 629 C CA . LEU A 1 73 ? 18.419 -2.942 5.069 1.00 73.62 73 LEU A CA 1
ATOM 630 C C . LEU A 1 73 ? 19.304 -2.902 3.811 1.00 73.62 73 LEU A C 1
ATOM 632 O O . LEU A 1 73 ? 19.580 -3.949 3.236 1.00 73.62 73 LEU A O 1
ATOM 636 N N . ASN A 1 74 ? 19.741 -1.712 3.378 1.00 62.66 74 ASN A N 1
ATOM 637 C CA . ASN A 1 74 ? 20.547 -1.502 2.181 1.00 62.66 74 ASN A CA 1
ATOM 638 C C . ASN A 1 74 ? 19.923 -2.181 0.956 1.00 62.66 74 ASN A C 1
ATOM 640 O O . ASN A 1 74 ? 20.627 -2.745 0.119 1.00 62.66 74 ASN A O 1
ATOM 644 N N . TRP A 1 75 ? 18.586 -2.131 0.856 1.00 58.81 75 TRP A N 1
ATOM 645 C CA . TRP A 1 75 ? 17.887 -2.469 -0.375 1.00 58.81 75 TRP A CA 1
ATOM 646 C C . TRP A 1 75 ? 18.315 -1.443 -1.426 1.00 58.81 75 TRP A C 1
ATOM 648 O O . TRP A 1 75 ? 17.686 -0.400 -1.616 1.00 58.81 75 TRP A O 1
ATOM 658 N N . LYS A 1 76 ? 19.445 -1.709 -2.081 1.00 55.19 76 LYS A N 1
ATOM 659 C CA . LYS A 1 76 ? 19.896 -0.966 -3.245 1.00 55.19 76 LYS A CA 1
ATOM 660 C C . LYS A 1 76 ? 18.934 -1.331 -4.357 1.00 55.19 76 LYS A C 1
ATOM 662 O O . LYS A 1 76 ? 19.047 -2.375 -4.990 1.00 55.19 76 LYS A O 1
ATOM 667 N 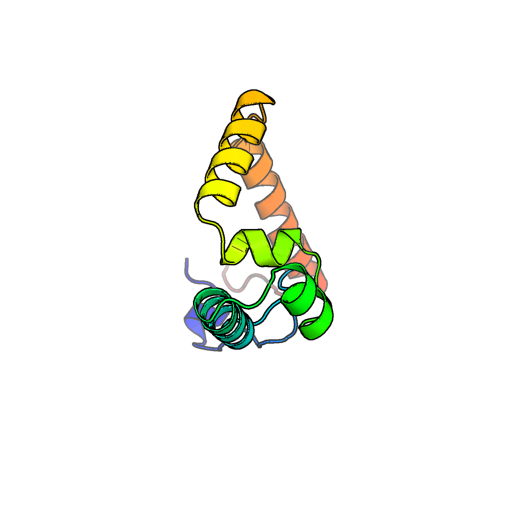N . TYR A 1 77 ? 17.932 -0.483 -4.547 1.00 56.66 77 TYR A N 1
ATOM 668 C CA . TYR A 1 77 ? 17.133 -0.511 -5.755 1.00 56.66 77 TYR A CA 1
ATOM 669 C C . TYR A 1 77 ? 18.073 -0.223 -6.931 1.00 56.66 77 TYR A C 1
ATOM 671 O O . TYR A 1 77 ? 18.362 0.928 -7.255 1.00 56.66 77 TYR A O 1
ATOM 679 N N . GLU A 1 78 ? 18.607 -1.279 -7.536 1.00 66.75 78 GLU A N 1
ATOM 680 C CA . GLU A 1 78 ? 19.358 -1.183 -8.779 1.00 66.75 78 GLU A CA 1
ATOM 681 C C . GLU A 1 78 ? 18.379 -0.822 -9.888 1.00 66.75 78 GLU A C 1
ATOM 683 O O . GLU A 1 78 ? 17.664 -1.666 -10.434 1.00 66.75 78 GLU A O 1
ATOM 688 N N . LYS A 1 79 ? 18.334 0.473 -10.201 1.00 55.53 79 LYS A N 1
ATOM 689 C CA . LYS A 1 79 ? 17.490 1.038 -11.256 1.00 55.53 79 LYS A CA 1
ATOM 690 C C . LYS A 1 79 ? 17.686 0.302 -12.589 1.00 55.53 79 LYS A C 1
ATOM 692 O O . LYS A 1 79 ? 16.706 0.046 -13.282 1.00 55.53 79 LYS A O 1
ATOM 697 N N . GLU A 1 80 ? 18.926 -0.081 -12.893 1.00 63.91 80 GLU A N 1
ATOM 698 C CA . GLU A 1 80 ? 19.340 -0.914 -14.033 1.00 63.91 80 GLU A CA 1
ATOM 699 C C . GLU A 1 80 ? 18.643 -2.283 -14.027 1.00 63.91 80 GLU A C 1
ATOM 701 O O . GLU A 1 80 ? 17.904 -2.626 -14.951 1.00 63.91 80 GLU A O 1
ATOM 706 N N . LYS A 1 81 ? 18.793 -3.036 -12.932 1.00 68.12 81 LYS A N 1
ATOM 707 C CA . LYS A 1 81 ? 18.198 -4.364 -12.764 1.00 68.12 81 LYS A CA 1
ATOM 708 C C . LYS A 1 81 ? 16.675 -4.314 -12.822 1.00 68.12 81 LYS A C 1
ATOM 710 O O . LYS A 1 81 ? 16.051 -5.135 -13.488 1.00 68.12 81 LYS A O 1
ATOM 715 N N . HIS A 1 82 ? 16.059 -3.316 -12.192 1.00 66.50 82 HIS A N 1
ATOM 716 C CA . HIS A 1 82 ? 14.613 -3.127 -12.258 1.00 66.50 82 HIS A CA 1
ATOM 717 C C . HIS A 1 82 ? 14.130 -2.790 -13.676 1.00 66.50 82 HIS A C 1
ATOM 719 O O . HIS A 1 82 ? 13.105 -3.308 -14.117 1.00 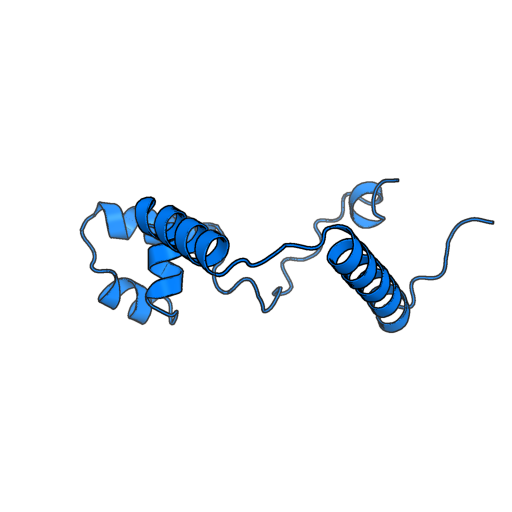66.50 82 HIS A O 1
ATOM 725 N N . LYS A 1 83 ? 14.873 -1.956 -14.413 1.00 67.81 83 LYS A N 1
ATOM 726 C CA . LYS A 1 83 ? 14.579 -1.627 -15.814 1.00 67.81 83 LYS A CA 1
ATOM 727 C C . LYS A 1 83 ? 14.620 -2.877 -16.696 1.00 67.81 83 LYS A C 1
ATOM 729 O O . LYS A 1 83 ? 13.710 -3.055 -17.503 1.00 67.81 83 LYS A O 1
ATOM 734 N N . ILE A 1 84 ? 15.612 -3.751 -16.508 1.00 70.44 84 ILE A N 1
ATOM 735 C CA . ILE A 1 84 ? 15.719 -5.040 -17.212 1.00 70.44 84 ILE A CA 1
ATOM 736 C C . ILE A 1 84 ? 14.536 -5.949 -16.856 1.00 70.44 84 ILE A C 1
ATOM 738 O O . ILE A 1 84 ? 13.855 -6.441 -17.750 1.00 70.44 84 ILE A O 1
ATOM 742 N N . VAL A 1 85 ? 14.216 -6.101 -15.566 1.00 67.94 85 VAL A N 1
ATOM 743 C CA . VAL A 1 85 ? 13.067 -6.908 -15.111 1.00 67.94 85 VAL A CA 1
ATOM 744 C C . VAL A 1 85 ? 11.756 -6.408 -15.724 1.00 67.94 85 VAL A C 1
ATOM 746 O O . VAL A 1 85 ? 10.956 -7.205 -16.210 1.00 67.94 85 VAL A O 1
ATOM 749 N N . MET A 1 86 ? 11.539 -5.092 -15.760 1.00 71.62 86 MET A N 1
ATOM 750 C CA . MET A 1 86 ? 10.342 -4.503 -16.365 1.00 71.62 86 MET A CA 1
ATOM 751 C C . MET A 1 86 ? 10.322 -4.633 -17.890 1.00 71.62 86 MET A C 1
ATOM 753 O O . MET A 1 86 ? 9.243 -4.782 -18.462 1.00 71.62 86 MET A O 1
ATOM 757 N N . LYS A 1 87 ? 11.483 -4.599 -18.556 1.00 71.69 87 LYS A N 1
ATOM 758 C CA . LYS A 1 87 ? 11.603 -4.880 -19.993 1.00 71.69 87 LYS A CA 1
ATOM 759 C C . LYS A 1 87 ? 11.183 -6.323 -20.293 1.00 71.69 87 LYS A C 1
ATOM 761 O O . LYS A 1 87 ? 10.260 -6.511 -21.079 1.00 71.69 87 LYS A O 1
ATOM 766 N N . ASN A 1 88 ? 11.766 -7.298 -19.596 1.00 68.00 88 ASN A N 1
ATOM 767 C CA . ASN A 1 88 ? 11.460 -8.721 -19.771 1.00 68.00 88 ASN A CA 1
ATOM 768 C C . ASN A 1 88 ? 9.990 -9.022 -19.445 1.00 68.00 88 ASN A C 1
ATOM 770 O O . ASN A 1 88 ? 9.330 -9.763 -20.162 1.00 68.00 88 ASN A O 1
ATOM 774 N N . TYR A 1 89 ? 9.435 -8.396 -18.402 1.00 69.81 89 TYR A N 1
ATOM 775 C CA . TYR A 1 89 ? 8.015 -8.528 -18.071 1.00 69.81 89 TYR A CA 1
ATOM 776 C C . TYR A 1 89 ? 7.109 -8.008 -19.196 1.00 69.81 89 TYR A C 1
ATOM 778 O O . TYR A 1 89 ? 6.120 -8.648 -19.536 1.00 69.81 89 TYR A O 1
ATOM 786 N N . ARG A 1 90 ? 7.450 -6.871 -19.819 1.00 66.44 90 ARG A N 1
ATOM 787 C CA . ARG A 1 90 ? 6.708 -6.353 -20.982 1.00 66.44 90 ARG A CA 1
ATOM 788 C C . ARG A 1 90 ? 6.810 -7.281 -22.190 1.00 66.44 90 ARG A C 1
ATOM 790 O O . ARG A 1 90 ? 5.830 -7.402 -22.912 1.00 66.44 90 ARG A O 1
ATOM 797 N N . GLU A 1 91 ? 7.968 -7.891 -22.428 1.00 67.88 91 GLU A N 1
ATOM 798 C CA . GLU A 1 91 ? 8.169 -8.872 -23.506 1.00 67.88 91 GLU A CA 1
ATOM 799 C C . GLU A 1 91 ? 7.340 -10.137 -23.264 1.00 67.88 91 GLU A C 1
ATOM 801 O O . GLU A 1 91 ? 6.551 -10.514 -24.122 1.00 67.88 91 GLU A O 1
ATOM 806 N N . HIS A 1 92 ? 7.386 -10.686 -22.053 1.00 65.38 92 HIS A N 1
ATOM 807 C CA . HIS A 1 92 ? 6.571 -11.830 -21.64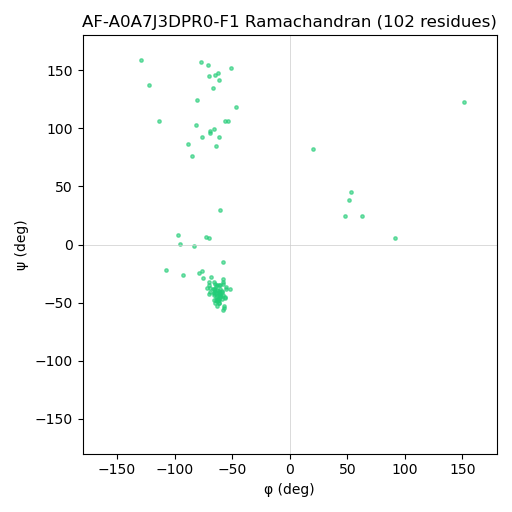7 1.00 65.38 92 HIS A CA 1
ATOM 808 C C . HIS A 1 92 ? 5.059 -11.574 -21.778 1.00 65.38 92 HIS A C 1
ATOM 810 O O . HIS A 1 92 ? 4.307 -12.422 -22.250 1.00 65.38 92 HIS A O 1
ATOM 816 N N . LEU A 1 93 ? 4.589 -10.375 -21.413 1.00 58.81 93 LEU A N 1
ATOM 817 C CA . LEU A 1 93 ? 3.192 -9.995 -21.635 1.00 58.81 93 LEU A CA 1
ATOM 818 C C . LEU A 1 93 ? 2.853 -9.924 -23.132 1.00 58.81 93 LEU A C 1
ATOM 820 O O . LEU A 1 93 ? 1.748 -10.288 -23.521 1.00 58.81 93 LEU A O 1
ATOM 824 N N . LYS A 1 94 ? 3.777 -9.481 -23.992 1.00 61.88 94 LYS A N 1
ATOM 825 C CA . LYS A 1 94 ? 3.545 -9.488 -25.445 1.00 61.88 94 LYS A CA 1
ATOM 826 C C . LYS A 1 94 ? 3.424 -10.905 -25.997 1.00 61.88 94 LYS A C 1
ATOM 828 O O . LYS A 1 94 ? 2.584 -11.111 -26.864 1.00 61.88 94 LYS A O 1
ATOM 833 N N . GLU A 1 95 ? 4.214 -11.848 -25.486 1.00 61.62 95 GLU A N 1
ATOM 834 C CA . GLU A 1 95 ? 4.131 -13.269 -25.847 1.00 61.62 95 GLU A CA 1
ATOM 835 C C . GLU A 1 95 ? 2.793 -13.884 -25.418 1.00 61.62 95 GLU A C 1
ATOM 837 O O . GLU A 1 95 ? 2.101 -14.466 -26.247 1.00 61.62 95 GLU A O 1
ATOM 842 N N . ILE A 1 96 ? 2.387 -13.696 -24.155 1.00 58.00 96 ILE A N 1
ATOM 843 C CA . ILE A 1 96 ? 1.125 -14.243 -23.620 1.00 58.00 96 ILE A CA 1
ATOM 844 C C . ILE A 1 96 ? -0.093 -13.692 -24.365 1.00 58.00 96 ILE A C 1
ATOM 846 O O . ILE A 1 96 ? -1.024 -14.433 -24.664 1.00 58.00 96 ILE A O 1
ATOM 850 N N . TYR A 1 97 ? -0.106 -12.386 -24.635 1.00 61.53 97 TYR A N 1
ATOM 851 C CA . TYR A 1 97 ? -1.262 -11.711 -25.225 1.00 61.53 97 TYR A CA 1
ATOM 852 C C . TYR A 1 97 ? -1.157 -11.545 -26.751 1.00 61.53 97 TYR A C 1
ATOM 854 O O . TYR A 1 97 ? -1.980 -10.848 -27.339 1.00 61.53 97 TYR A O 1
ATOM 862 N N . GLY A 1 98 ? -0.157 -12.158 -27.401 1.00 49.12 98 GLY A N 1
ATOM 863 C CA . GLY A 1 98 ? -0.015 -12.176 -28.863 1.00 49.12 98 GLY A CA 1
ATOM 864 C C . GLY A 1 98 ? 0.179 -10.800 -29.517 1.00 49.12 98 GLY A C 1
ATOM 865 O O . GLY A 1 98 ? -0.157 -10.613 -30.687 1.00 49.12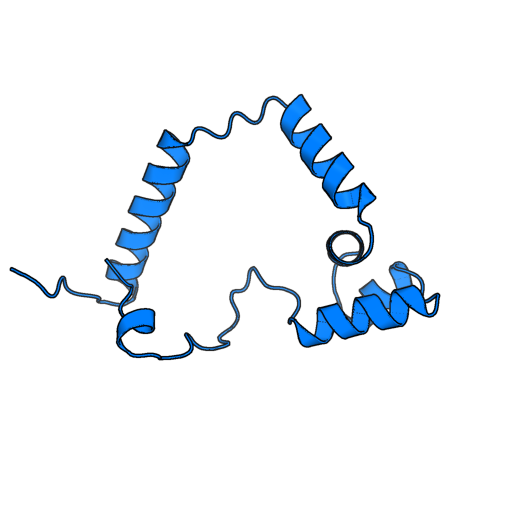 98 GLY A O 1
ATOM 866 N N . LEU A 1 99 ? 0.699 -9.812 -28.783 1.00 53.41 99 LEU A N 1
ATOM 867 C CA . LEU A 1 99 ? 0.853 -8.436 -29.267 1.00 53.41 99 LEU A CA 1
ATOM 868 C C . LEU A 1 99 ? 2.045 -8.337 -30.234 1.00 53.41 99 LEU A C 1
ATOM 870 O O . LEU A 1 99 ? 3.187 -8.109 -29.825 1.00 53.41 99 LEU A O 1
ATOM 874 N N . LYS A 1 100 ? 1.772 -8.485 -31.535 1.00 49.19 100 LYS A N 1
ATOM 875 C CA . LYS A 1 100 ? 2.730 -8.244 -32.627 1.00 49.19 100 LYS A CA 1
ATOM 876 C C . LYS A 1 100 ? 3.178 -6.771 -32.618 1.00 49.19 100 LYS A C 1
ATOM 878 O O . LYS A 1 100 ? 2.370 -5.878 -32.361 1.00 49.19 100 LYS A O 1
ATOM 883 N N . ARG A 1 101 ? 4.460 -6.494 -32.905 1.00 45.31 101 ARG A N 1
ATOM 884 C CA . ARG A 1 101 ? 4.940 -5.127 -33.201 1.00 45.31 101 ARG A CA 1
ATOM 885 C C . ARG A 1 101 ? 4.116 -4.589 -34.378 1.00 45.31 101 ARG A C 1
ATOM 887 O O . ARG A 1 101 ? 4.322 -5.027 -35.501 1.00 45.31 101 ARG A O 1
ATOM 894 N N . MET A 1 102 ? 3.196 -3.660 -34.133 1.00 41.62 102 MET A N 1
ATOM 895 C CA . MET A 1 102 ? 2.808 -2.721 -35.180 1.00 41.62 102 MET A CA 1
ATOM 896 C C . MET A 1 102 ? 3.873 -1.634 -35.181 1.00 41.62 102 MET A C 1
ATOM 898 O O . MET A 1 102 ? 3.957 -0.882 -34.215 1.00 41.62 102 MET A O 1
ATOM 902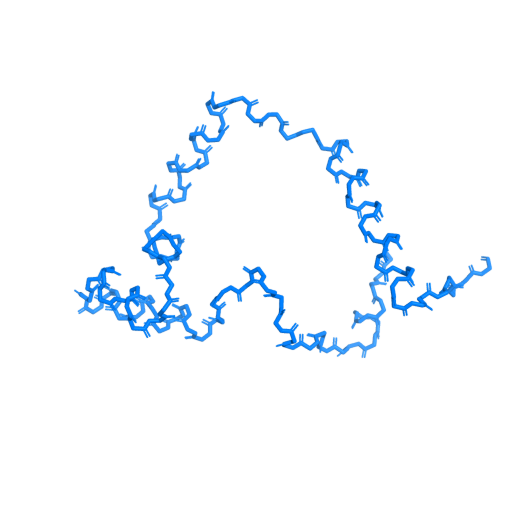 N N . TYR A 1 103 ? 4.766 -1.728 -36.163 1.00 36.53 103 TYR A N 1
ATOM 903 C CA . TYR A 1 103 ? 5.506 -0.688 -36.885 1.00 36.53 103 TYR A CA 1
ATOM 904 C C . TYR A 1 103 ? 6.844 -1.267 -37.363 1.00 36.53 103 TYR A C 1
ATOM 906 O O . TYR A 1 103 ? 7.605 -1.834 -36.568 1.00 36.53 103 TYR A O 1
ATOM 914 N N . GLU A 1 104 ? 6.993 -1.171 -38.686 1.00 37.41 104 GLU A N 1
ATOM 915 C CA . GLU A 1 104 ? 8.160 -1.418 -39.540 1.00 37.41 104 GLU A CA 1
ATOM 916 C C . GLU A 1 104 ? 9.419 -0.693 -39.050 1.00 37.41 104 GLU A C 1
ATOM 918 O O . GLU A 1 104 ? 9.290 0.409 -38.464 1.00 37.41 104 GLU A O 1
#

Secondary structure (DSSP, 8-state):
---HHHHTT--------TT--S-HHHHHHHHHHHHTT--HHHHHHHHT--HHHHHHHH-HHHHHHHHHHHHHTT----HHHHHHHHHHHHHHHHHHTT------

Radius of gyration: 18.97 Å; Cα contacts (8 Å, |Δi|>4): 38; chains: 1; bounding box: 36×22×55 Å

Solvent-accessible surface area (backbone atoms only — not comparable to full-atom values): 6443 Å² total; per-residue (Å²): 132,82,50,71,47,67,73,66,69,46,76,78,66,92,72,66,58,84,84,60,85,65,55,72,72,54,49,54,51,50,45,52,44,42,75,74,66,51,51,61,69,59,50,18,63,74,72,73,46,56,57,65,62,53,36,62,75,67,33,75,66,53,52,51,54,50,52,52,49,46,56,71,70,64,64,73,79,49,63,66,60,52,51,50,52,52,49,52,51,53,50,51,50,29,64,77,68,66,59,70,83,89,73,135

pLDDT: mean 71.73, std 18.76, range [34.31, 95.5]

Mean predicted aligned error: 13.36 Å

Sequence (104 aa):
MPYWFEIAKLRVGKERDKRRVLTDAQIEKIIFLRNSGVSIRKLAKMFKVDRNTIKWHTDANFKRRYYEKVRKLNWKYEKEKHKIVMKNYREHLKEIYGLKRMYE

Nearest PDB structures (foldseek):
  8b4h-assembly1_A  TM=4.450E-01  e=4.468E-01  Geobacillus stearothermophilus
  1xsv-assembly1_B  TM=3.834E-01  e=1.284E+00  Staphylococcus aureus
  3mvp-assembly1_B  TM=4.332E-01  e=4.175E+00  Streptococcus mutans UA159